Protein AF-A0A2S5X167-F1 (afdb_monomer_lite)

Sequence (60 aa):
SSFHLPNKEVIKLSVSIGVGYLSQDEYKSQRKVFKDADDMVHVAKKEGRNQVMFNPIIKL

Radius of gyration: 16.45 Å; chains: 1; bounding box: 42×25×43 Å

Secondary structure (DSSP, 8-state):
-----SS---------EEE----TT----HHHHHHHHHHHHHHHHHTTSS-EEESS----

Foldseek 3Di:
DADQDPPNDHDDDAAEWFFFDDDPPDPDDVVVSVVNRVVQSVVCVVVPHRYYGYPPPPPD

pLDDT: mean 80.84, std 16.13, range [39.0, 96.81]

Structure (mmCIF, N/CA/C/O backbone):
data_AF-A0A2S5X167-F1
#
_entry.id   AF-A0A2S5X167-F1
#
loop_
_atom_site.group_PDB
_atom_site.id
_atom_site.type_symbol
_atom_site.label_atom_id
_atom_site.label_alt_id
_atom_site.label_comp_id
_atom_site.label_asym_id
_atom_site.label_entity_id
_atom_site.label_seq_id
_atom_site.pdbx_PDB_ins_code
_atom_site.Cartn_x
_atom_site.Cartn_y
_atom_site.Cartn_z
_atom_site.occupancy
_atom_site.B_iso_or_equiv
_atom_site.auth_seq_id
_atom_site.auth_comp_id
_atom_site.auth_asym_id
_atom_site.auth_atom_id
_atom_site.pdbx_PDB_model_num
ATOM 1 N N . SER A 1 1 ? 11.495 13.873 -9.241 1.00 47.22 1 SER A N 1
ATOM 2 C CA . SER A 1 1 ? 12.916 14.187 -9.487 1.00 47.22 1 SER A CA 1
ATOM 3 C C . SER A 1 1 ? 13.442 13.202 -10.516 1.00 47.22 1 SER A C 1
ATOM 5 O O . SER A 1 1 ? 13.298 12.004 -10.319 1.00 47.22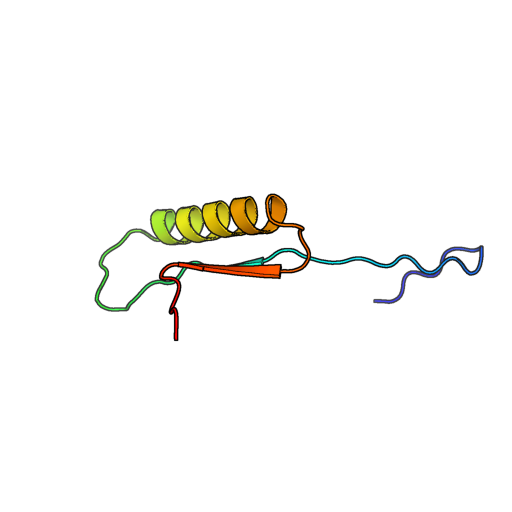 1 SER A O 1
ATOM 7 N N . SER A 1 2 ? 13.967 13.683 -11.642 1.00 39.00 2 SER A N 1
ATOM 8 C CA . SER A 1 2 ? 14.508 12.825 -12.704 1.00 39.00 2 SER A CA 1
ATOM 9 C C . SER A 1 2 ? 16.017 12.720 -12.516 1.00 39.00 2 SER A C 1
ATOM 11 O O . SER A 1 2 ? 16.716 13.723 -12.614 1.00 39.00 2 SER A O 1
ATOM 13 N N . PHE A 1 3 ? 16.512 11.531 -12.175 1.00 56.19 3 PHE A N 1
ATOM 14 C CA . PHE A 1 3 ? 17.944 11.274 -12.031 1.00 56.19 3 PHE A CA 1
ATOM 15 C C . PHE A 1 3 ? 18.490 10.890 -13.410 1.00 56.19 3 PHE A C 1
ATOM 17 O O . PHE A 1 3 ? 18.083 9.872 -13.969 1.00 56.19 3 PHE A O 1
ATOM 24 N N . HIS A 1 4 ? 19.340 11.727 -14.002 1.00 57.38 4 HIS A N 1
ATOM 25 C CA . HIS A 1 4 ? 19.963 11.435 -15.292 1.00 57.38 4 HIS A CA 1
ATOM 26 C C . HIS A 1 4 ? 21.339 10.818 -15.051 1.00 57.38 4 HIS A C 1
ATOM 28 O O . HIS A 1 4 ? 22.244 11.491 -14.561 1.00 57.38 4 HIS A O 1
ATOM 34 N N . LEU A 1 5 ? 21.485 9.529 -15.368 1.00 61.56 5 LEU A N 1
ATOM 35 C CA . LEU A 1 5 ? 22.797 8.899 -15.469 1.00 61.56 5 LEU A CA 1
ATOM 36 C C . LEU A 1 5 ? 23.477 9.312 -16.791 1.00 61.56 5 LEU A C 1
ATOM 38 O O . LEU A 1 5 ? 22.789 9.645 -17.757 1.00 61.56 5 LEU A O 1
ATOM 42 N N . PRO A 1 6 ? 24.822 9.333 -16.836 1.00 70.50 6 PRO A N 1
ATOM 43 C CA . PRO A 1 6 ? 25.593 9.806 -17.992 1.00 70.50 6 PRO A CA 1
ATOM 44 C C . PRO A 1 6 ? 25.371 8.985 -19.274 1.00 70.50 6 PRO A C 1
ATOM 46 O O . PRO A 1 6 ? 25.507 9.515 -20.375 1.00 70.50 6 PRO A O 1
ATOM 49 N N . ASN A 1 7 ? 24.950 7.727 -19.145 1.00 66.62 7 ASN A N 1
ATOM 50 C CA . ASN A 1 7 ? 24.365 6.956 -20.237 1.00 66.62 7 ASN A CA 1
ATOM 51 C C . ASN A 1 7 ? 22.848 7.131 -20.154 1.00 66.62 7 ASN A C 1
ATOM 53 O O . ASN A 1 7 ? 22.329 7.111 -19.047 1.00 66.62 7 ASN A O 1
ATOM 57 N N . LYS A 1 8 ? 22.139 7.283 -21.283 1.00 69.88 8 LYS A N 1
ATOM 58 C CA . LYS A 1 8 ? 20.670 7.472 -21.405 1.00 69.88 8 LYS A CA 1
ATOM 59 C C . LYS A 1 8 ? 19.806 6.319 -20.827 1.00 69.88 8 LYS A C 1
ATOM 61 O O . LYS A 1 8 ? 18.767 5.971 -21.381 1.00 69.88 8 LYS A O 1
ATOM 66 N N . GLU A 1 9 ? 20.233 5.692 -19.744 1.00 73.81 9 GLU A N 1
ATOM 67 C CA . GLU A 1 9 ? 19.541 4.660 -19.004 1.00 73.81 9 GLU A CA 1
ATOM 68 C C . GLU A 1 9 ? 18.408 5.280 -18.192 1.00 73.81 9 GLU A C 1
ATOM 70 O O . GLU A 1 9 ? 18.589 6.190 -17.381 1.00 73.81 9 GLU A O 1
ATOM 75 N N . VAL A 1 10 ? 17.205 4.767 -18.431 1.00 80.62 10 VAL A N 1
ATOM 76 C CA . VAL A 1 10 ? 16.006 5.143 -17.690 1.00 80.62 10 VAL A CA 1
ATOM 77 C C . VAL A 1 10 ? 15.808 4.125 -16.576 1.00 80.62 10 VAL A C 1
ATOM 79 O O . VAL A 1 10 ? 15.443 2.978 -16.836 1.00 80.62 10 VAL A O 1
ATOM 82 N N . ILE A 1 11 ? 16.010 4.545 -15.328 1.00 84.25 11 ILE A N 1
ATOM 83 C CA . ILE A 1 11 ? 15.688 3.715 -14.164 1.00 84.25 11 ILE A CA 1
ATOM 84 C C . ILE A 1 11 ? 14.175 3.770 -13.927 1.00 84.25 11 ILE A C 1
ATOM 86 O O . ILE A 1 11 ? 13.613 4.838 -13.682 1.00 84.25 11 ILE A O 1
ATOM 90 N N . LYS A 1 12 ? 13.510 2.610 -13.973 1.00 88.38 12 LYS A N 1
ATOM 91 C CA . LYS A 1 12 ? 12.090 2.467 -13.619 1.00 88.38 12 LYS A CA 1
ATOM 92 C C . LYS A 1 12 ? 11.972 1.936 -12.196 1.00 88.38 12 LYS A C 1
ATOM 94 O O . LYS A 1 12 ? 12.419 0.828 -11.912 1.00 88.38 12 LYS A O 1
ATOM 99 N N . LEU A 1 13 ? 11.366 2.728 -11.317 1.00 93.25 13 LEU A N 1
ATOM 100 C CA . LEU A 1 13 ? 11.124 2.368 -9.922 1.00 93.25 13 LEU A CA 1
ATOM 101 C C . LEU A 1 13 ? 9.624 2.239 -9.663 1.00 93.25 13 LEU A C 1
ATOM 103 O O . LEU A 1 13 ? 8.817 2.960 -10.245 1.00 93.25 13 LEU A O 1
ATOM 107 N N . SER A 1 14 ? 9.275 1.338 -8.752 1.00 94.69 14 SER A N 1
ATOM 108 C CA . SER A 1 14 ? 7.912 1.124 -8.265 1.00 94.69 14 SER A CA 1
ATOM 109 C C . SER A 1 14 ? 7.906 1.036 -6.745 1.00 94.69 14 SER A C 1
ATOM 111 O O . SER A 1 14 ? 8.900 0.617 -6.149 1.00 94.69 14 SER A O 1
ATOM 113 N N . VAL A 1 15 ? 6.771 1.347 -6.123 1.00 95.81 15 VAL A N 1
ATOM 114 C CA . VAL A 1 15 ? 6.601 1.294 -4.665 1.00 95.81 15 VAL A CA 1
ATOM 115 C C . VAL A 1 15 ? 5.482 0.335 -4.281 1.00 95.81 15 VAL A C 1
ATOM 117 O O . VAL A 1 15 ? 4.529 0.151 -5.026 1.00 95.81 15 VAL A O 1
ATOM 120 N N . SER A 1 16 ? 5.603 -0.300 -3.117 1.00 96.81 16 SER A N 1
ATOM 121 C CA . SER A 1 16 ? 4.520 -1.085 -2.507 1.00 96.81 16 SER A CA 1
ATOM 122 C C . SER A 1 16 ? 4.076 -0.367 -1.242 1.00 96.81 16 SER A C 1
ATOM 124 O O . SER A 1 16 ? 4.932 0.024 -0.448 1.00 96.81 16 SER A O 1
ATOM 126 N N . ILE A 1 17 ? 2.771 -0.168 -1.077 1.00 95.56 17 ILE A N 1
ATOM 127 C CA . ILE A 1 17 ? 2.200 0.690 -0.033 1.00 95.56 17 ILE A CA 1
ATOM 128 C C . ILE A 1 17 ? 1.251 -0.150 0.820 1.00 95.56 17 ILE A C 1
ATOM 130 O O . ILE A 1 17 ? 0.364 -0.812 0.292 1.00 95.56 17 ILE A O 1
ATOM 134 N N . GLY A 1 18 ? 1.433 -0.118 2.136 1.00 94.69 18 GLY A N 1
ATOM 135 C CA . GLY A 1 18 ? 0.501 -0.691 3.100 1.00 94.69 18 GLY A CA 1
ATOM 136 C C . GLY A 1 18 ? -0.185 0.423 3.874 1.00 94.69 18 GLY A C 1
ATOM 137 O O . GLY A 1 18 ? 0.468 1.379 4.293 1.00 94.69 18 GLY A O 1
ATOM 138 N N . VAL A 1 19 ? -1.500 0.318 4.034 1.00 92.81 19 VAL A N 1
ATOM 139 C CA . VAL A 1 19 ? -2.331 1.336 4.679 1.00 92.81 19 VAL A CA 1
ATOM 140 C C . VAL A 1 19 ? -2.906 0.773 5.973 1.00 92.81 19 VAL A C 1
ATOM 142 O O . VAL A 1 19 ? -3.627 -0.224 5.959 1.00 92.81 19 VAL A O 1
ATOM 145 N N . GLY A 1 20 ? -2.591 1.436 7.084 1.00 89.38 20 GLY A N 1
ATOM 146 C CA . GLY A 1 20 ? -3.261 1.245 8.368 1.00 89.38 20 GLY A CA 1
ATOM 147 C C . GLY A 1 20 ? -4.327 2.320 8.567 1.00 89.38 20 GLY A C 1
ATOM 148 O O . GLY A 1 20 ? -4.121 3.474 8.189 1.00 89.38 20 GLY A O 1
ATOM 149 N N . TYR A 1 21 ? -5.457 1.949 9.165 1.00 85.94 21 TYR A N 1
ATOM 150 C CA . TYR A 1 21 ? -6.567 2.856 9.455 1.00 85.94 21 TYR A CA 1
ATOM 151 C C . TYR A 1 21 ? -6.824 2.926 10.963 1.00 85.94 21 TYR A C 1
ATOM 153 O O . TYR A 1 21 ? -6.769 1.909 11.653 1.00 85.94 21 TYR A O 1
ATOM 161 N N . LEU A 1 22 ? -7.104 4.130 11.465 1.00 84.50 22 LEU A N 1
ATOM 162 C CA . LEU A 1 22 ? -7.533 4.372 12.841 1.00 84.50 22 LEU A CA 1
ATOM 163 C C . LEU A 1 22 ? -8.899 5.051 12.798 1.00 84.50 22 LEU A C 1
ATOM 165 O O . LEU A 1 22 ? -8.998 6.188 12.334 1.00 84.50 22 LEU A O 1
ATOM 169 N N . SER A 1 23 ? -9.945 4.364 13.261 1.00 80.31 23 SER A N 1
ATOM 170 C CA . SER A 1 23 ? -11.246 5.008 13.444 1.00 80.31 23 SER A CA 1
ATOM 171 C C . SER A 1 23 ? -11.238 5.864 14.710 1.00 80.31 23 SER A C 1
ATOM 173 O O . SER A 1 23 ? -10.485 5.605 15.648 1.00 80.31 23 SER A O 1
ATOM 175 N N . GLN A 1 24 ? -12.096 6.885 14.746 1.00 77.69 24 GLN A N 1
ATOM 176 C CA . GLN A 1 24 ? -12.246 7.749 15.922 1.00 77.69 24 GLN A CA 1
ATOM 177 C C . GLN A 1 24 ? -12.771 6.986 17.150 1.00 77.69 24 GLN A C 1
ATOM 179 O O . GLN A 1 24 ? -12.438 7.347 18.276 1.00 77.69 24 GLN A O 1
ATOM 184 N N .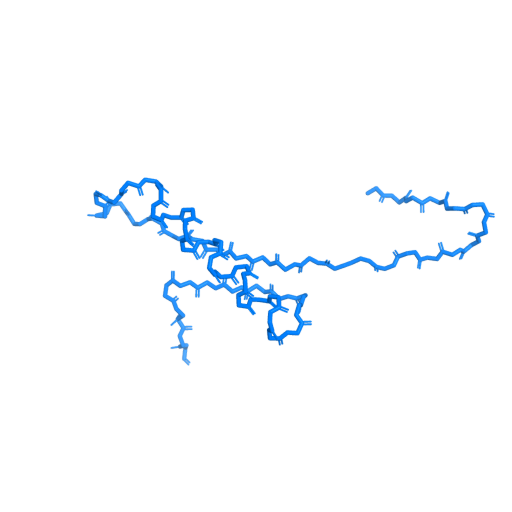 ASP A 1 25 ? -13.531 5.911 16.929 1.00 73.50 25 ASP A N 1
ATOM 185 C CA . ASP A 1 25 ? -14.106 5.069 17.987 1.00 73.50 25 ASP A CA 1
ATOM 186 C C . ASP A 1 25 ? -13.106 4.056 18.560 1.00 73.50 25 ASP A C 1
ATOM 188 O O . ASP A 1 25 ? -13.310 3.484 19.634 1.00 73.50 25 ASP A O 1
ATOM 192 N N . GLU A 1 26 ? -12.008 3.802 17.849 1.00 68.00 26 GLU A N 1
ATOM 193 C CA . GLU A 1 26 ? -10.985 2.878 18.297 1.00 68.00 26 GLU A CA 1
ATOM 194 C C . GLU A 1 26 ? -9.986 3.596 19.203 1.00 68.00 26 GLU A C 1
ATOM 196 O O . GLU A 1 26 ? -9.048 4.249 18.750 1.00 68.00 26 GLU A O 1
ATOM 201 N N . TYR A 1 27 ? -10.109 3.357 20.512 1.00 61.34 27 TYR A N 1
ATOM 202 C CA . TYR A 1 27 ? -9.096 3.681 21.530 1.00 61.34 27 TYR A CA 1
ATOM 203 C C . TYR A 1 27 ? -7.813 2.835 21.360 1.00 61.34 27 TYR A C 1
ATOM 205 O O . TYR A 1 27 ? -7.174 2.404 22.321 1.00 61.34 27 TYR A O 1
ATOM 213 N N . LYS A 1 28 ? -7.454 2.468 20.128 1.00 63.00 28 LYS A N 1
ATOM 214 C CA . LYS A 1 28 ? -6.287 1.645 19.851 1.00 63.00 28 LYS A CA 1
ATOM 215 C C . LYS A 1 28 ? -5.059 2.535 19.781 1.00 63.00 28 LYS A C 1
ATOM 217 O O . LYS A 1 28 ? -5.041 3.589 19.153 1.00 63.00 28 LYS A O 1
ATOM 222 N N . SER A 1 29 ? -4.006 2.075 20.446 1.00 71.94 29 SER A N 1
ATOM 223 C CA . SER A 1 29 ? -2.719 2.755 20.448 1.00 71.94 29 SER A CA 1
ATOM 224 C C . SER A 1 29 ? -2.186 2.839 19.014 1.00 71.94 29 SER A C 1
ATOM 226 O O . SER A 1 29 ? -2.249 1.860 18.266 1.00 71.94 29 SER A O 1
ATOM 228 N N . GLN A 1 30 ? -1.638 3.997 18.639 1.00 80.19 30 GLN A N 1
ATOM 229 C CA . GLN A 1 30 ? -1.017 4.260 17.332 1.00 80.19 30 GLN A CA 1
ATOM 230 C C . GLN A 1 30 ? -0.093 3.120 16.865 1.00 80.19 30 GLN A C 1
ATOM 232 O O . GLN A 1 30 ? 0.007 2.843 15.673 1.00 80.19 30 GLN A O 1
ATOM 237 N N . ARG A 1 31 ? 0.529 2.390 17.806 1.00 87.75 31 ARG A N 1
ATOM 238 C CA . ARG A 1 31 ? 1.356 1.206 17.539 1.00 87.75 31 ARG A CA 1
ATOM 239 C C . ARG A 1 31 ? 0.637 0.144 16.709 1.00 87.75 31 ARG A C 1
ATOM 241 O O . ARG A 1 31 ? 1.275 -0.485 15.870 1.00 87.75 31 ARG A O 1
ATOM 248 N N . LYS A 1 32 ? -0.660 -0.080 16.938 1.00 86.31 32 LYS A N 1
ATOM 249 C CA . LYS A 1 32 ? -1.418 -1.058 16.157 1.00 86.31 32 LYS A CA 1
ATOM 250 C C . LYS A 1 32 ? -1.564 -0.610 14.706 1.00 86.31 32 LYS A C 1
ATOM 252 O O . LYS A 1 32 ? -1.328 -1.414 13.822 1.00 86.31 32 LYS A O 1
ATOM 257 N N . VAL A 1 33 ? -1.859 0.666 14.467 1.00 88.56 33 VAL A N 1
ATOM 258 C CA . VAL A 1 33 ? -2.007 1.226 13.113 1.00 88.56 33 VAL A CA 1
ATOM 259 C C . VAL A 1 33 ? -0.721 1.048 12.312 1.00 88.56 33 VAL A C 1
ATOM 261 O O . VAL A 1 33 ? -0.760 0.619 11.162 1.00 88.56 33 VAL A O 1
ATOM 264 N N . PHE A 1 34 ? 0.429 1.316 12.937 1.00 91.88 34 PHE A N 1
ATOM 265 C CA . PHE A 1 34 ? 1.728 1.088 12.306 1.00 91.88 34 PHE A CA 1
ATOM 266 C C . PHE A 1 34 ? 1.990 -0.388 12.024 1.00 91.88 34 PHE A C 1
ATOM 268 O O . PHE A 1 34 ? 2.496 -0.715 10.955 1.00 91.88 34 PHE A O 1
ATOM 275 N N . LYS A 1 35 ? 1.626 -1.279 12.953 1.00 92.25 35 LYS A N 1
ATOM 276 C CA . LYS A 1 35 ? 1.752 -2.720 12.738 1.00 92.25 35 LYS A CA 1
ATOM 277 C C . LYS A 1 35 ? 0.864 -3.201 11.586 1.00 92.25 35 LYS A C 1
ATOM 279 O O . LYS A 1 35 ? 1.350 -3.927 10.730 1.00 92.25 35 LYS A O 1
ATOM 284 N N . ASP A 1 36 ? -0.388 -2.759 11.538 1.00 90.88 36 ASP A N 1
ATOM 285 C CA . ASP A 1 36 ? -1.327 -3.125 10.479 1.00 90.88 36 ASP A CA 1
ATOM 286 C C . ASP A 1 36 ? -0.828 -2.608 9.114 1.00 90.88 36 ASP A C 1
ATOM 288 O O . ASP A 1 36 ? -0.846 -3.344 8.129 1.00 90.88 36 ASP A O 1
ATOM 292 N N . ALA A 1 37 ? -0.299 -1.379 9.056 1.00 93.06 37 ALA A N 1
ATOM 293 C CA . ALA A 1 37 ? 0.307 -0.826 7.844 1.00 93.06 37 ALA A CA 1
ATOM 294 C C . ALA A 1 37 ? 1.544 -1.621 7.382 1.00 93.06 37 ALA A C 1
ATOM 296 O O . ALA A 1 37 ? 1.673 -1.913 6.192 1.00 93.06 37 ALA A O 1
ATOM 297 N N . ASP A 1 38 ? 2.438 -1.993 8.302 1.00 95.50 38 ASP A N 1
ATOM 298 C CA . ASP A 1 38 ? 3.635 -2.789 8.000 1.00 95.50 38 ASP A CA 1
ATOM 299 C C . ASP A 1 38 ? 3.275 -4.199 7.510 1.00 95.50 38 ASP A C 1
ATOM 301 O O . ASP A 1 38 ? 3.779 -4.652 6.479 1.00 95.50 38 ASP A O 1
ATOM 305 N N . ASP A 1 39 ? 2.315 -4.850 8.175 1.00 94.44 39 ASP A N 1
ATOM 306 C CA . ASP A 1 39 ? 1.796 -6.154 7.765 1.00 94.44 39 ASP A CA 1
ATOM 307 C C . ASP A 1 39 ? 1.215 -6.067 6.331 1.00 94.44 39 ASP A C 1
ATOM 309 O O . ASP A 1 39 ? 1.465 -6.949 5.503 1.00 94.44 39 ASP A O 1
ATOM 313 N N . MET A 1 40 ? 0.531 -4.970 5.973 1.00 94.88 40 MET A N 1
ATOM 314 C CA . MET A 1 40 ? 0.046 -4.733 4.603 1.00 94.88 40 MET A CA 1
ATOM 315 C C . MET A 1 40 ? 1.171 -4.486 3.589 1.00 94.88 40 MET A C 1
ATOM 317 O O . MET A 1 40 ? 1.105 -5.008 2.474 1.00 94.88 40 MET A O 1
ATOM 321 N N . VAL A 1 41 ? 2.237 -3.760 3.949 1.00 96.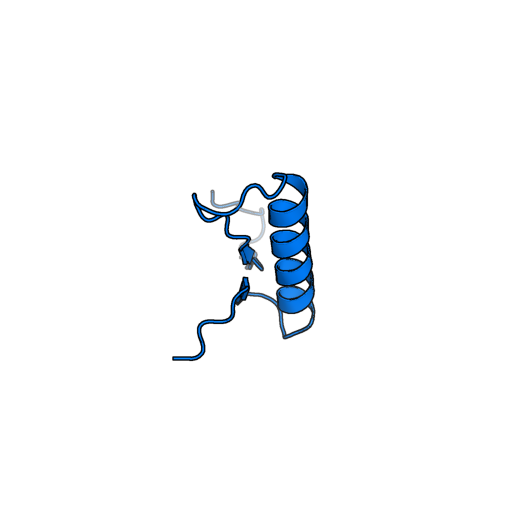31 41 VAL A N 1
ATOM 322 C CA . VAL A 1 41 ? 3.429 -3.615 3.088 1.00 96.31 41 VAL A CA 1
ATOM 323 C C . VAL A 1 41 ? 4.069 -4.979 2.828 1.00 96.31 41 VAL A C 1
ATOM 325 O O . VAL A 1 41 ? 4.494 -5.268 1.704 1.00 96.31 41 VAL A O 1
ATOM 328 N N . HIS A 1 42 ? 4.151 -5.826 3.854 1.00 95.81 42 HIS A N 1
ATOM 329 C CA . HIS A 1 42 ? 4.715 -7.168 3.740 1.00 95.81 42 HIS A CA 1
ATOM 330 C C . HIS A 1 42 ? 3.916 -8.043 2.772 1.00 95.81 42 HIS A C 1
ATOM 332 O O . HIS A 1 42 ? 4.506 -8.679 1.895 1.00 95.81 42 HIS A O 1
ATOM 338 N N . VAL A 1 43 ? 2.583 -8.022 2.867 1.00 93.75 43 VAL A N 1
ATOM 339 C CA . VAL A 1 43 ? 1.701 -8.708 1.907 1.00 93.75 43 VAL A CA 1
ATOM 340 C C . VAL A 1 43 ? 1.897 -8.143 0.499 1.00 93.75 43 VAL A C 1
ATOM 342 O O . VAL A 1 43 ? 2.153 -8.907 -0.432 1.00 93.75 43 VAL A O 1
ATOM 345 N N . ALA A 1 44 ? 1.896 -6.813 0.346 1.00 93.50 44 ALA A N 1
ATOM 346 C CA . ALA A 1 44 ? 2.096 -6.156 -0.944 1.00 93.50 44 ALA A CA 1
ATOM 347 C C . ALA A 1 44 ? 3.398 -6.610 -1.630 1.00 93.50 44 ALA A C 1
ATOM 349 O O . ALA A 1 44 ? 3.427 -6.838 -2.839 1.00 93.50 44 ALA A O 1
ATOM 350 N N . LYS A 1 45 ? 4.473 -6.797 -0.851 1.00 95.06 45 LYS A N 1
ATOM 351 C CA . LYS A 1 45 ? 5.768 -7.290 -1.340 1.00 95.06 45 LYS A CA 1
ATOM 352 C C . LYS A 1 45 ? 5.763 -8.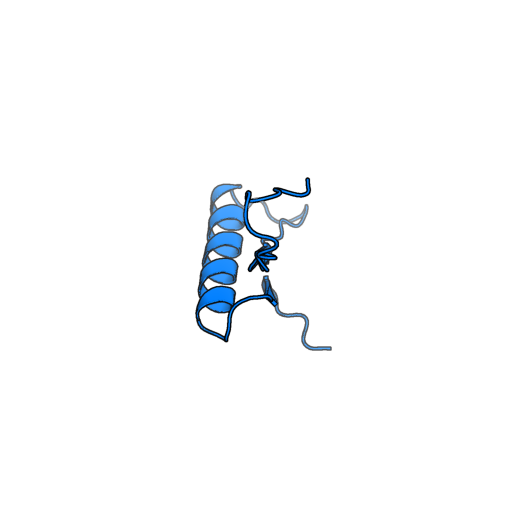772 -1.717 1.00 95.06 45 LYS A C 1
ATOM 354 O O . LYS A 1 45 ? 6.526 -9.145 -2.609 1.00 95.06 45 LYS A O 1
ATOM 359 N N . LYS A 1 46 ? 4.958 -9.601 -1.046 1.00 94.19 46 LYS A N 1
ATOM 360 C CA . LYS A 1 46 ? 4.837 -11.041 -1.329 1.00 94.19 46 LYS A CA 1
ATOM 361 C C . LYS A 1 46 ? 3.987 -11.339 -2.561 1.00 94.19 46 LYS A C 1
ATOM 363 O O . LYS A 1 46 ? 4.315 -12.261 -3.295 1.00 94.19 46 LYS A O 1
ATOM 368 N N . GLU A 1 47 ? 2.944 -10.556 -2.806 1.00 90.38 47 GLU A N 1
ATOM 369 C CA . GLU A 1 47 ? 1.966 -10.808 -3.877 1.00 90.38 47 GLU A CA 1
ATOM 370 C C . GLU A 1 47 ? 2.322 -10.184 -5.240 1.00 90.38 47 GLU A C 1
ATOM 372 O O . GLU A 1 47 ? 1.521 -10.217 -6.166 1.00 90.38 47 GLU A O 1
ATOM 377 N N . GLY A 1 48 ? 3.541 -9.660 -5.403 1.00 88.44 48 GLY A N 1
ATOM 378 C CA . GLY A 1 48 ? 4.035 -9.190 -6.706 1.00 88.44 48 GLY A CA 1
ATOM 379 C C . GLY A 1 48 ? 4.667 -7.802 -6.700 1.00 88.44 48 GLY A C 1
ATOM 380 O O . GLY A 1 48 ? 5.299 -7.432 -7.689 1.00 88.44 48 GLY A O 1
ATOM 381 N N . ARG A 1 49 ? 4.608 -7.080 -5.568 1.00 92.56 49 ARG A N 1
ATOM 382 C CA . ARG A 1 49 ? 5.068 -5.684 -5.424 1.00 92.56 49 ARG A CA 1
ATOM 383 C C . ARG A 1 49 ? 4.248 -4.730 -6.305 1.00 92.56 49 ARG A C 1
ATOM 385 O O . ARG A 1 49 ? 3.307 -5.131 -6.972 1.00 92.56 49 ARG A O 1
ATOM 392 N N . ASN A 1 50 ? 4.599 -3.444 -6.274 1.00 96.31 50 ASN A N 1
ATOM 393 C CA . ASN A 1 50 ? 3.931 -2.387 -7.045 1.00 96.31 50 ASN A CA 1
ATOM 394 C C . ASN A 1 50 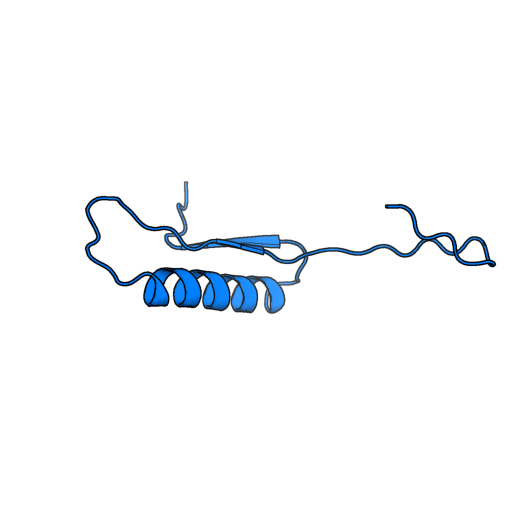? 2.405 -2.324 -6.829 1.00 96.31 50 ASN A C 1
ATOM 396 O O . ASN A 1 50 ? 1.640 -2.133 -7.771 1.00 96.31 50 ASN A O 1
ATOM 400 N N . GLN A 1 51 ? 1.962 -2.516 -5.586 1.00 94.38 51 GLN A N 1
ATOM 401 C CA . GLN A 1 51 ? 0.545 -2.510 -5.244 1.00 94.38 51 GLN A CA 1
ATOM 402 C C . GLN A 1 51 ? 0.280 -1.880 -3.880 1.00 94.38 51 GLN A C 1
ATOM 404 O O . GLN A 1 51 ? 1.189 -1.732 -3.052 1.00 94.38 51 GLN A O 1
ATOM 409 N N . VAL A 1 52 ? -0.982 -1.509 -3.679 1.00 93.38 52 VAL A N 1
ATOM 410 C CA . VAL A 1 52 ? -1.494 -0.921 -2.444 1.00 93.38 52 VAL A CA 1
ATOM 411 C C . VAL A 1 52 ? -2.345 -1.962 -1.723 1.00 93.38 52 VAL A C 1
ATOM 413 O O . VAL A 1 52 ? -3.277 -2.495 -2.316 1.00 93.38 52 VAL A O 1
ATOM 416 N N . MET A 1 53 ? -2.040 -2.227 -0.453 1.00 92.75 53 MET A N 1
ATOM 417 C CA . MET A 1 53 ? -2.791 -3.150 0.407 1.00 92.75 53 MET A CA 1
ATOM 418 C C . MET A 1 53 ? -3.325 -2.419 1.643 1.00 92.75 53 MET A C 1
ATOM 420 O O . MET A 1 53 ? -2.655 -1.538 2.185 1.00 92.75 53 MET A O 1
ATOM 424 N N . PHE A 1 54 ? -4.523 -2.780 2.102 1.00 89.00 54 PHE A N 1
ATOM 425 C CA . PHE A 1 54 ? -5.192 -2.156 3.247 1.00 89.00 54 PHE A CA 1
ATOM 426 C C . PHE A 1 54 ? -6.043 -3.174 4.024 1.00 89.00 54 PHE A C 1
ATOM 428 O O . PHE A 1 54 ? -6.541 -4.143 3.452 1.00 89.00 54 PHE A O 1
ATOM 435 N N . ASN A 1 55 ? -6.211 -2.951 5.330 1.00 78.00 55 ASN A N 1
ATOM 436 C CA . ASN A 1 55 ? -7.019 -3.776 6.235 1.00 78.00 5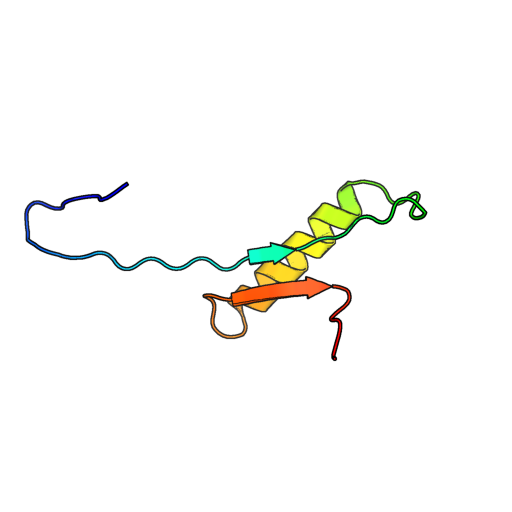5 ASN A CA 1
ATOM 437 C C . ASN A 1 55 ? -7.968 -2.860 7.045 1.00 78.00 55 ASN A C 1
ATOM 439 O O . ASN A 1 55 ? -7.461 -1.925 7.668 1.00 78.00 55 ASN A O 1
ATOM 443 N N . PRO A 1 56 ? -9.301 -3.074 7.074 1.00 63.34 56 PRO A N 1
ATOM 444 C CA . PRO A 1 56 ? -10.048 -4.180 6.475 1.00 63.34 56 PRO A CA 1
ATOM 445 C C . PRO A 1 56 ? -10.057 -4.109 4.955 1.00 63.34 56 PRO A C 1
ATOM 447 O O . PRO A 1 56 ? -10.278 -3.048 4.379 1.00 63.34 56 PRO A O 1
ATOM 450 N N . ILE A 1 57 ? -9.842 -5.259 4.313 1.00 56.62 57 ILE A N 1
ATOM 451 C CA . ILE A 1 57 ? -10.079 -5.407 2.880 1.00 56.62 57 ILE A CA 1
ATOM 452 C C . ILE A 1 57 ? -11.576 -5.168 2.681 1.00 56.62 57 ILE A C 1
ATOM 454 O O . ILE A 1 57 ? -12.392 -6.039 2.986 1.00 56.62 57 ILE A O 1
ATOM 458 N N . ILE A 1 58 ? -11.946 -3.986 2.194 1.00 48.56 58 ILE A N 1
ATOM 459 C CA . ILE A 1 58 ? -13.290 -3.746 1.677 1.00 48.56 58 ILE A CA 1
ATOM 460 C C . ILE A 1 58 ? -13.345 -4.530 0.366 1.00 48.56 58 ILE A C 1
ATOM 462 O O . ILE A 1 58 ? -12.953 -4.032 -0.688 1.00 48.56 58 ILE A O 1
ATOM 466 N N . LYS A 1 59 ? -13.740 -5.805 0.446 1.00 44.97 59 LYS A N 1
ATOM 467 C CA . LYS A 1 59 ? -14.197 -6.540 -0.731 1.00 44.97 59 LYS A CA 1
ATOM 468 C C . LYS A 1 59 ? -15.552 -5.934 -1.089 1.00 44.97 59 LYS A C 1
ATOM 470 O O . LYS A 1 59 ? -16.518 -6.170 -0.368 1.00 44.97 59 LYS A O 1
ATOM 475 N N . LEU A 1 60 ? -15.561 -5.073 -2.106 1.00 42.75 60 LEU A N 1
ATOM 476 C CA . LEU A 1 60 ? -16.787 -4.650 -2.785 1.00 42.75 60 LEU A CA 1
ATOM 477 C C . LEU A 1 60 ? -17.472 -5.864 -3.418 1.00 42.75 60 LEU A C 1
ATOM 479 O O . LEU A 1 60 ? -16.735 -6.740 -3.932 1.00 42.75 60 LEU A O 1
#